Protein AF-A0A938LVN3-F1 (afdb_monomer_lite)

Foldseek 3Di:
DDDDPVVVVVVVVVVVVVVVVVVVVVVVVVVVVVVVVVVCVVVPDDPPPPQPQVNQLCQQPPPDQPLADRHDDPPDPDDDDDDDPVDDDDDDDDDDHHRDVPPD

Radius of gyration: 31.64 Å; chains: 1; bounding box: 70×33×82 Å

Sequence (104 aa):
MMVHPQRHMTLWLLLLCAMVFTGHVEAAWREEIEADWRLQERLRAPVPPRVTPEQDAVGVCDGVKNGQWGFHTAHEERPWWQVDLGTPQELDRLRLYNRTDFAA

pLDDT: mean 82.51, std 12.41, range [43.06, 97.38]

Secondary structure (DSSP, 8-state):
----THHHHHHHHHHHHHHHHHHHHHHHHHHHHHHHHHHHHHHS-S------HHHHHGGGSSS--SSS------S-SS-------SS-------------TT--

Structure (mmCIF, N/CA/C/O backbone):
data_AF-A0A938LVN3-F1
#
_entry.id   AF-A0A938LVN3-F1
#
loop_
_atom_site.group_PDB
_atom_site.id
_atom_site.type_symbol
_atom_site.label_atom_id
_atom_site.label_alt_id
_atom_site.label_comp_id
_atom_site.label_asym_id
_atom_site.label_entity_id
_atom_site.label_seq_id
_atom_site.pdbx_PDB_ins_code
_atom_site.Cartn_x
_atom_site.Cartn_y
_atom_site.Cartn_z
_atom_site.occupancy
_atom_site.B_iso_or_equiv
_atom_site.auth_seq_id
_atom_site.auth_comp_id
_atom_site.auth_asym_id
_atom_site.auth_atom_id
_atom_site.pdbx_PDB_model_num
ATOM 1 N N . MET A 1 1 ? 54.113 -19.721 -63.252 1.00 43.06 1 MET A N 1
ATOM 2 C CA . MET A 1 1 ? 53.643 -19.294 -61.916 1.00 43.06 1 MET A CA 1
ATOM 3 C C . MET A 1 1 ? 53.053 -17.892 -62.067 1.00 43.06 1 MET A C 1
ATOM 5 O O . MET A 1 1 ? 53.794 -16.924 -62.063 1.00 43.06 1 MET A O 1
ATOM 9 N N . MET A 1 2 ? 51.752 -17.777 -62.343 1.00 44.12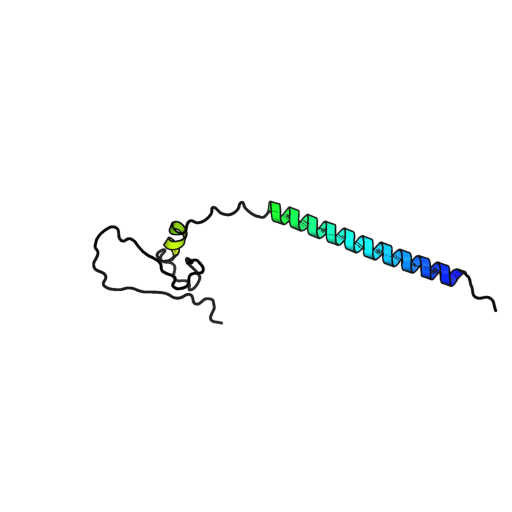 2 MET A N 1
ATOM 10 C CA . MET A 1 2 ? 51.048 -16.489 -62.459 1.00 44.12 2 MET A CA 1
ATOM 11 C C . MET A 1 2 ? 49.876 -16.531 -61.480 1.00 44.12 2 MET A C 1
ATOM 13 O O . MET A 1 2 ? 48.851 -17.152 -61.750 1.00 44.12 2 MET A O 1
ATOM 17 N N . VAL A 1 3 ? 50.067 -15.950 -60.296 1.00 52.72 3 VAL A N 1
ATOM 18 C CA . VAL A 1 3 ? 49.001 -15.791 -59.303 1.00 52.72 3 VAL A CA 1
ATOM 19 C C . VAL A 1 3 ? 48.132 -14.620 -59.765 1.00 52.72 3 VAL A C 1
ATOM 21 O O . VAL A 1 3 ? 48.615 -13.509 -59.959 1.00 52.72 3 VAL A O 1
ATOM 24 N N . HIS A 1 4 ? 46.862 -14.906 -60.040 1.00 49.28 4 HIS A N 1
ATOM 25 C CA . HIS A 1 4 ? 45.928 -14.009 -60.718 1.00 49.28 4 HIS A CA 1
ATOM 26 C C . HIS A 1 4 ? 45.563 -12.800 -59.816 1.00 49.28 4 HIS A C 1
ATOM 28 O O . HIS A 1 4 ? 44.952 -13.013 -58.765 1.00 49.28 4 HIS A O 1
ATOM 34 N N . PRO A 1 5 ? 45.852 -11.537 -60.206 1.00 63.09 5 PRO A N 1
ATOM 35 C CA . PRO A 1 5 ? 45.565 -10.335 -59.396 1.00 63.09 5 PRO A CA 1
ATOM 36 C C . PRO A 1 5 ? 44.066 -10.108 -59.118 1.00 63.09 5 PRO A C 1
ATOM 38 O O . PRO A 1 5 ? 43.695 -9.387 -58.196 1.00 63.09 5 PRO A O 1
ATOM 41 N N . GLN A 1 6 ? 43.198 -10.783 -59.873 1.00 59.66 6 GLN A N 1
ATOM 42 C CA . GLN A 1 6 ? 41.741 -10.726 -59.752 1.00 59.66 6 GLN A CA 1
ATOM 43 C C . GLN A 1 6 ? 41.217 -11.295 -58.420 1.00 59.66 6 GLN A C 1
ATOM 45 O O . GLN A 1 6 ? 40.252 -10.771 -57.877 1.00 59.66 6 GLN A O 1
ATOM 50 N N . ARG A 1 7 ? 41.874 -12.310 -57.832 1.00 59.94 7 ARG A N 1
ATOM 51 C CA . ARG A 1 7 ? 41.385 -12.966 -56.596 1.00 59.94 7 ARG A CA 1
ATOM 52 C C . ARG A 1 7 ? 41.474 -12.059 -55.369 1.00 59.94 7 ARG A C 1
ATOM 54 O O . ARG A 1 7 ? 40.604 -12.117 -54.507 1.00 59.94 7 ARG A O 1
ATOM 61 N N . HIS A 1 8 ? 42.494 -11.204 -55.311 1.00 67.81 8 HIS A N 1
ATOM 62 C CA . HIS A 1 8 ? 42.639 -10.220 -54.240 1.00 67.81 8 HIS A CA 1
ATOM 63 C C . HIS A 1 8 ? 41.591 -9.116 -54.373 1.00 67.81 8 HIS A C 1
ATOM 65 O O . HIS A 1 8 ? 40.947 -8.770 -53.3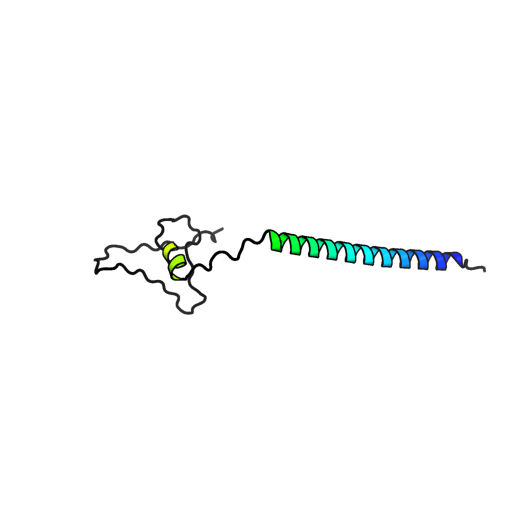90 1.00 67.81 8 HIS A O 1
ATOM 71 N N . MET A 1 9 ? 41.358 -8.623 -55.591 1.00 72.25 9 MET A N 1
ATOM 72 C CA . MET A 1 9 ? 40.357 -7.588 -55.855 1.00 72.25 9 MET A CA 1
ATOM 73 C C . MET A 1 9 ? 38.934 -8.050 -55.507 1.00 72.25 9 MET A C 1
ATOM 75 O O . MET A 1 9 ? 38.195 -7.305 -54.872 1.00 72.25 9 MET A O 1
ATOM 79 N N . THR A 1 10 ? 38.568 -9.297 -55.832 1.00 74.62 10 THR A N 1
ATOM 80 C CA . THR A 1 10 ? 37.273 -9.873 -55.434 1.00 74.62 10 THR A CA 1
ATOM 81 C C . THR A 1 10 ? 37.139 -9.997 -53.915 1.00 74.62 10 THR A C 1
ATOM 83 O O . THR A 1 10 ? 36.084 -9.680 -53.377 1.00 74.62 10 THR A O 1
ATOM 86 N N . LEU A 1 11 ? 38.198 -10.402 -53.202 1.00 73.62 11 LEU A N 1
ATOM 87 C CA . LEU A 1 11 ? 38.169 -10.489 -51.737 1.00 73.62 11 LEU A CA 1
ATOM 88 C C . LEU A 1 11 ? 37.999 -9.111 -51.080 1.00 73.62 11 LEU A C 1
ATOM 90 O O . LEU A 1 11 ? 37.210 -8.973 -50.151 1.00 73.62 11 LEU A O 1
ATOM 94 N N . TRP A 1 12 ? 38.696 -8.087 -51.583 1.00 75.75 12 TRP A N 1
ATOM 95 C CA . TRP A 1 12 ? 38.568 -6.712 -51.091 1.00 75.75 12 TRP A CA 1
ATOM 96 C C . TRP A 1 12 ? 37.176 -6.133 -51.344 1.00 75.75 12 TRP A C 1
ATOM 98 O O . TRP A 1 12 ? 36.607 -5.519 -50.448 1.00 75.75 12 TRP A O 1
ATOM 108 N N . LEU A 1 13 ? 36.598 -6.377 -52.524 1.00 75.19 13 LEU A N 1
ATOM 109 C CA . LEU A 1 13 ? 35.230 -5.964 -52.848 1.00 75.19 13 LEU A CA 1
ATOM 110 C C . LEU A 1 13 ? 34.192 -6.656 -51.955 1.00 75.19 13 LEU A C 1
ATOM 112 O O . LEU A 1 13 ? 33.281 -5.997 -51.465 1.00 75.19 13 LEU A O 1
ATOM 116 N N . LEU A 1 14 ? 34.347 -7.957 -51.689 1.00 78.00 14 LEU A N 1
ATOM 117 C CA . LEU A 1 14 ? 33.446 -8.699 -50.802 1.00 78.00 14 LEU A CA 1
ATOM 118 C C . LEU A 1 14 ? 33.547 -8.229 -49.344 1.00 78.00 14 LEU A C 1
ATOM 120 O O . LEU A 1 14 ? 32.519 -8.071 -48.690 1.00 78.00 14 LEU A O 1
ATOM 124 N N . LEU A 1 15 ? 34.757 -7.954 -48.846 1.00 73.50 15 LEU A N 1
ATOM 125 C CA . LEU A 1 15 ? 34.964 -7.393 -47.506 1.00 73.50 15 LEU A CA 1
ATOM 126 C C . LEU A 1 15 ? 34.367 -5.986 -47.380 1.00 73.50 15 LEU A C 1
ATOM 128 O O . LEU A 1 15 ? 33.733 -5.679 -46.373 1.00 73.50 15 LEU A O 1
ATOM 132 N N . LEU A 1 16 ? 34.520 -5.149 -48.408 1.00 73.25 16 LEU A N 1
ATOM 133 C CA . LEU A 1 16 ? 33.946 -3.805 -48.438 1.00 73.25 16 LEU A CA 1
ATOM 134 C C . LEU A 1 16 ? 32.409 -3.853 -48.489 1.00 73.25 16 LEU A C 1
ATOM 136 O O . LEU A 1 16 ? 31.751 -3.137 -47.740 1.00 73.25 16 LEU A O 1
ATOM 140 N N . CYS A 1 17 ? 31.831 -4.753 -49.293 1.00 68.88 17 CYS A N 1
ATOM 141 C CA . CYS A 1 17 ? 30.388 -5.010 -49.306 1.00 68.88 17 CYS A CA 1
ATOM 142 C C . CYS A 1 17 ? 29.872 -5.501 -47.948 1.00 68.88 17 CYS A C 1
ATOM 144 O O . CYS A 1 17 ? 28.828 -5.033 -47.503 1.00 68.88 17 CYS A O 1
ATOM 146 N N . ALA A 1 18 ? 30.595 -6.402 -47.274 1.00 72.38 18 ALA A N 1
ATOM 147 C CA . ALA A 1 18 ? 30.212 -6.890 -45.952 1.00 72.38 18 ALA A CA 1
ATOM 148 C C . ALA A 1 18 ? 30.220 -5.766 -44.901 1.00 72.38 18 ALA A C 1
ATOM 150 O O . ALA A 1 18 ? 29.260 -5.654 -44.146 1.00 72.38 18 ALA A O 1
ATOM 151 N N . MET A 1 19 ? 31.239 -4.894 -44.901 1.00 67.25 19 MET A N 1
ATOM 152 C CA . MET A 1 19 ? 31.315 -3.738 -43.991 1.00 67.25 19 MET A CA 1
ATOM 153 C C . MET A 1 19 ? 30.201 -2.710 -44.240 1.00 67.25 19 MET A C 1
ATOM 155 O O . MET A 1 19 ? 29.611 -2.190 -43.292 1.00 67.25 19 MET A O 1
ATOM 159 N N . VAL A 1 20 ? 29.889 -2.425 -45.510 1.00 72.00 20 VAL A N 1
ATOM 160 C CA . VAL A 1 20 ? 28.784 -1.527 -45.886 1.00 72.00 20 VAL A CA 1
ATOM 161 C C . VAL A 1 20 ? 27.436 -2.123 -45.471 1.00 72.00 20 VAL A C 1
ATOM 163 O O . VAL A 1 20 ? 26.593 -1.407 -44.937 1.00 72.00 20 VAL A O 1
ATOM 166 N N . PHE A 1 21 ? 27.245 -3.432 -45.654 1.00 69.31 21 PHE A N 1
ATOM 167 C CA . PHE A 1 21 ? 26.027 -4.133 -45.251 1.00 69.31 21 PHE A CA 1
ATOM 168 C C . PHE A 1 21 ? 25.834 -4.119 -43.728 1.00 69.31 21 PHE A C 1
ATOM 170 O O . PHE A 1 21 ? 24.752 -3.774 -43.262 1.00 69.31 21 PHE A O 1
ATOM 177 N N . THR A 1 22 ? 26.880 -4.395 -42.939 1.00 69.38 22 THR A N 1
ATOM 178 C CA . THR A 1 22 ? 26.806 -4.298 -41.470 1.00 69.38 22 THR A CA 1
ATOM 179 C C . THR A 1 22 ? 26.530 -2.872 -40.996 1.00 69.38 22 THR A C 1
ATOM 181 O O . THR A 1 22 ? 25.695 -2.682 -40.117 1.00 69.38 22 THR A O 1
ATOM 184 N N . GLY A 1 23 ? 27.149 -1.860 -41.616 1.00 69.75 23 GLY A N 1
ATOM 185 C CA . GLY A 1 23 ? 26.877 -0.456 -41.290 1.00 69.75 23 GLY A CA 1
ATOM 186 C C . GLY A 1 23 ? 25.443 -0.025 -41.624 1.00 69.75 23 GLY A C 1
ATOM 187 O O . GLY A 1 23 ? 24.847 0.757 -40.888 1.00 69.75 23 GLY A O 1
ATOM 188 N N . HIS A 1 24 ? 24.861 -0.568 -42.698 1.00 70.81 24 HIS A N 1
ATOM 189 C CA . HIS A 1 24 ? 23.468 -0.312 -43.071 1.00 70.81 24 HIS A CA 1
ATOM 190 C C . HIS A 1 24 ? 22.478 -0.976 -42.104 1.00 70.81 24 HIS A C 1
ATOM 192 O O . HIS A 1 24 ? 21.490 -0.355 -41.724 1.00 70.81 24 HIS A O 1
ATOM 198 N N . VAL A 1 25 ? 22.773 -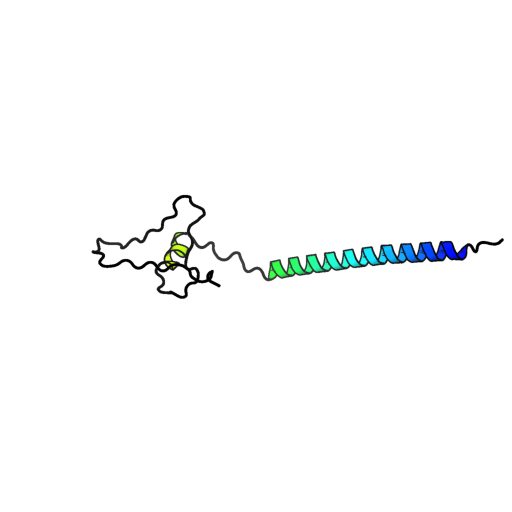2.202 -41.651 1.00 78.69 25 VAL A N 1
ATOM 199 C CA . VAL A 1 25 ? 21.977 -2.899 -40.626 1.00 78.69 25 VAL A CA 1
ATOM 200 C C . VAL A 1 25 ? 22.018 -2.147 -39.293 1.00 78.69 25 VAL A C 1
ATOM 202 O O . VAL A 1 25 ? 20.977 -1.967 -38.669 1.00 78.69 25 VAL A O 1
ATOM 205 N N . GLU A 1 26 ? 23.182 -1.648 -38.868 1.00 77.38 26 GLU A N 1
ATOM 206 C CA . GLU A 1 26 ? 23.285 -0.832 -37.651 1.00 77.38 26 GLU A CA 1
ATOM 207 C C . GLU A 1 26 ? 22.524 0.494 -37.757 1.00 77.38 26 GLU A C 1
ATOM 209 O O . GLU A 1 26 ? 21.894 0.912 -36.786 1.00 77.38 26 GLU A O 1
ATOM 214 N N . ALA A 1 27 ? 22.573 1.162 -38.912 1.00 77.56 27 ALA A N 1
ATOM 215 C CA . ALA A 1 27 ? 21.831 2.398 -39.141 1.00 77.56 27 ALA A CA 1
ATOM 216 C C . ALA A 1 27 ? 20.314 2.155 -39.106 1.00 77.56 27 ALA A C 1
ATOM 218 O O . ALA A 1 27 ? 19.610 2.843 -38.372 1.00 77.56 27 ALA A O 1
ATOM 219 N N . ALA A 1 28 ? 19.831 1.124 -39.806 1.00 83.44 28 ALA A N 1
ATOM 220 C CA . ALA A 1 28 ? 18.419 0.745 -39.806 1.00 83.44 28 ALA A CA 1
ATOM 221 C C . ALA A 1 28 ? 17.921 0.355 -38.402 1.00 83.44 28 ALA A C 1
ATOM 223 O O . ALA A 1 28 ? 16.847 0.777 -37.984 1.00 83.44 28 ALA A O 1
ATOM 224 N N . TRP A 1 29 ? 18.729 -0.385 -37.635 1.00 81.44 29 TRP A N 1
ATOM 225 C CA . TRP A 1 29 ? 18.420 -0.742 -36.246 1.00 81.44 29 TRP A CA 1
ATOM 226 C C . TRP A 1 29 ? 18.331 0.485 -35.327 1.00 81.44 29 TRP A C 1
ATOM 228 O O . TRP A 1 29 ? 17.441 0.574 -34.483 1.00 81.44 29 TRP A O 1
ATOM 238 N N . ARG A 1 30 ? 19.233 1.464 -35.490 1.00 87.00 30 ARG A N 1
ATOM 239 C CA . ARG A 1 30 ? 19.166 2.732 -34.743 1.00 87.00 30 ARG A CA 1
ATOM 240 C C . ARG A 1 30 ? 17.910 3.522 -35.092 1.00 87.00 30 ARG A C 1
ATOM 242 O O . ARG A 1 30 ? 17.259 4.029 -34.186 1.00 87.00 30 ARG A O 1
ATOM 249 N N . GLU A 1 31 ? 17.563 3.600 -36.373 1.00 92.88 31 GLU A N 1
ATOM 250 C CA . GLU A 1 31 ? 16.349 4.280 -36.831 1.00 92.88 31 GLU A CA 1
ATOM 251 C C . GLU A 1 31 ? 15.084 3.633 -36.255 1.00 92.88 31 GLU A C 1
ATOM 253 O O . GLU A 1 31 ? 14.190 4.346 -35.799 1.00 92.88 31 GLU A O 1
ATOM 258 N N . GLU A 1 32 ? 15.026 2.300 -36.213 1.00 91.88 32 GLU A N 1
ATOM 259 C CA . GLU A 1 32 ? 13.915 1.557 -35.615 1.00 91.88 32 GLU A CA 1
ATOM 260 C C . GLU A 1 32 ? 13.809 1.809 -34.107 1.00 91.88 32 GLU A C 1
ATOM 262 O O . GLU A 1 32 ? 12.726 2.128 -33.613 1.00 91.88 32 GLU A O 1
ATOM 267 N N . ILE A 1 33 ? 14.935 1.765 -33.386 1.00 92.31 33 ILE A N 1
ATOM 268 C CA . ILE A 1 33 ? 14.990 2.133 -31.967 1.00 92.31 33 ILE A CA 1
ATOM 269 C C . ILE A 1 33 ? 14.455 3.553 -31.779 1.00 92.31 33 ILE A C 1
ATOM 271 O O . ILE A 1 33 ? 13.550 3.767 -30.978 1.00 92.31 33 ILE A O 1
ATOM 275 N N . GLU A 1 34 ? 14.968 4.536 -32.518 1.00 95.31 34 GLU A N 1
ATOM 276 C CA . GLU A 1 34 ? 14.511 5.922 -32.400 1.00 95.31 34 GLU A CA 1
ATOM 277 C C . GLU A 1 34 ? 13.022 6.089 -32.734 1.00 95.31 34 GLU A C 1
ATOM 279 O O . GLU A 1 34 ? 12.330 6.899 -32.110 1.00 95.31 34 GLU A O 1
ATOM 284 N N . ALA A 1 35 ? 12.517 5.349 -33.722 1.00 94.50 35 ALA A N 1
ATOM 285 C CA . ALA A 1 35 ? 11.105 5.346 -34.077 1.00 94.50 35 ALA A CA 1
ATOM 286 C C . ALA A 1 35 ? 10.240 4.778 -32.941 1.00 94.50 35 ALA A C 1
ATOM 288 O O . ALA A 1 35 ? 9.208 5.380 -32.623 1.00 94.50 35 ALA A O 1
ATOM 289 N N . ASP A 1 36 ? 10.681 3.695 -32.292 1.00 94.19 36 ASP A N 1
ATOM 290 C CA . ASP A 1 36 ? 10.030 3.133 -31.106 1.00 94.19 36 ASP A CA 1
ATOM 291 C C . ASP A 1 36 ? 10.071 4.110 -29.926 1.00 94.19 36 ASP A C 1
ATOM 293 O O . ASP A 1 36 ? 9.033 4.379 -29.331 1.00 94.19 36 ASP A O 1
ATOM 297 N N . TRP A 1 37 ? 11.210 4.757 -29.646 1.00 90.12 37 TRP A N 1
ATOM 298 C CA . TRP A 1 37 ? 11.306 5.784 -28.597 1.00 90.12 37 TRP A CA 1
ATOM 299 C C . TRP A 1 37 ? 10.299 6.920 -28.809 1.00 90.12 37 TRP A C 1
ATOM 301 O O . TRP A 1 37 ? 9.584 7.293 -27.878 1.00 90.12 37 TRP A O 1
ATOM 311 N N . ARG A 1 38 ? 10.183 7.438 -30.041 1.00 92.38 38 ARG A N 1
ATOM 312 C CA . ARG A 1 38 ? 9.202 8.485 -30.393 1.00 92.38 38 ARG A CA 1
ATOM 313 C C . ARG A 1 38 ? 7.763 7.980 -30.322 1.00 92.38 38 ARG A C 1
ATOM 315 O O . ARG A 1 38 ? 6.838 8.759 -30.090 1.00 92.38 38 ARG A O 1
ATOM 322 N N . LEU A 1 39 ? 7.523 6.701 -30.607 1.00 91.19 39 LEU A N 1
ATOM 323 C CA . LEU A 1 39 ? 6.207 6.086 -30.450 1.00 91.19 39 LEU A CA 1
ATOM 324 C C . LEU A 1 39 ? 5.859 5.937 -28.965 1.00 91.19 39 LEU A C 1
ATOM 326 O O . LEU A 1 39 ? 4.789 6.378 -28.561 1.00 91.19 39 LEU A O 1
ATOM 330 N N . GLN A 1 40 ? 6.770 5.413 -28.145 1.00 86.88 40 GLN A N 1
ATOM 331 C CA . GLN A 1 40 ? 6.600 5.313 -26.700 1.00 86.88 40 GLN A CA 1
ATOM 332 C C . GLN A 1 40 ? 6.387 6.679 -26.055 1.00 86.88 40 GLN A C 1
ATOM 334 O O . GLN A 1 40 ? 5.539 6.791 -25.185 1.00 86.88 40 GLN A O 1
ATOM 339 N N . GLU A 1 41 ? 7.099 7.723 -26.474 1.00 84.69 41 GLU A N 1
ATOM 340 C CA . GLU A 1 41 ? 6.881 9.081 -25.962 1.00 84.69 41 GLU A CA 1
ATOM 341 C C . GLU A 1 41 ? 5.463 9.591 -26.262 1.00 84.69 41 GLU A C 1
ATOM 343 O O . GLU A 1 41 ? 4.829 10.177 -25.390 1.00 84.69 41 GLU A O 1
ATOM 348 N N . ARG A 1 42 ? 4.927 9.299 -27.456 1.00 85.06 42 ARG A N 1
ATOM 349 C CA . ARG A 1 42 ? 3.540 9.629 -27.830 1.00 85.06 42 ARG A CA 1
ATOM 350 C C . ARG A 1 42 ? 2.498 8.778 -27.101 1.00 85.06 42 ARG A C 1
ATOM 352 O O . ARG A 1 42 ? 1.406 9.266 -26.826 1.00 85.06 42 ARG A O 1
ATOM 359 N N . LEU A 1 43 ? 2.804 7.504 -26.854 1.00 84.12 43 LEU A N 1
ATOM 360 C CA . LEU A 1 43 ? 1.898 6.542 -26.217 1.00 84.12 43 LEU A CA 1
ATOM 361 C C . LEU A 1 43 ? 1.919 6.618 -24.693 1.00 84.12 43 LEU A C 1
ATOM 363 O O . LEU A 1 43 ? 0.931 6.255 -24.054 1.00 84.12 43 LEU A O 1
ATOM 367 N N . ARG A 1 44 ? 3.030 7.064 -24.101 1.00 83.50 44 ARG A N 1
ATOM 368 C CA . ARG A 1 44 ? 3.113 7.358 -22.675 1.00 83.50 44 ARG A CA 1
ATOM 369 C C . ARG A 1 44 ? 2.082 8.439 -22.401 1.00 83.50 44 ARG A C 1
ATOM 371 O O . ARG A 1 44 ? 2.249 9.597 -22.774 1.00 83.50 44 ARG A O 1
ATOM 378 N N . ALA A 1 45 ? 0.997 8.026 -21.754 1.00 70.94 45 ALA A N 1
ATOM 379 C CA . ALA A 1 45 ? 0.057 8.949 -21.158 1.00 70.94 45 ALA A CA 1
ATOM 380 C C . ALA A 1 45 ? 0.840 9.971 -20.309 1.00 70.94 45 ALA A C 1
ATOM 382 O O . ALA A 1 45 ? 1.920 9.634 -19.799 1.00 70.94 45 ALA A O 1
ATOM 383 N N . PRO A 1 46 ? 0.314 11.199 -20.128 1.00 73.38 46 PRO A N 1
ATOM 384 C CA . PRO A 1 46 ? 0.837 12.099 -19.112 1.00 73.38 46 PRO A CA 1
ATOM 385 C C . PRO A 1 46 ? 1.051 11.297 -17.835 1.00 73.38 46 PRO A C 1
ATOM 387 O O . PRO A 1 46 ? 0.211 10.443 -17.530 1.00 73.38 46 PRO A O 1
ATOM 390 N N . VAL A 1 47 ? 2.166 11.544 -17.134 1.00 68.00 47 VAL A N 1
ATOM 391 C CA . VAL A 1 47 ? 2.429 10.923 -15.829 1.00 68.00 47 VAL A CA 1
ATOM 392 C C . VAL A 1 47 ? 1.103 10.948 -15.076 1.00 68.00 47 VAL A C 1
ATOM 394 O O . VAL A 1 47 ? 0.566 12.052 -14.902 1.00 68.00 47 VAL A O 1
ATOM 397 N N . PRO A 1 48 ? 0.513 9.776 -14.750 1.00 64.12 48 PRO A N 1
ATOM 398 C CA . PRO A 1 48 ? -0.769 9.757 -14.071 1.00 64.12 48 PRO A CA 1
ATOM 399 C C . PRO A 1 48 ? -0.636 10.682 -12.865 1.00 64.12 48 PRO A C 1
ATOM 401 O O . PRO A 1 48 ? 0.463 10.749 -12.293 1.00 64.12 48 PRO A O 1
ATOM 404 N N . PRO A 1 49 ? -1.682 11.461 -12.535 1.00 71.62 49 PRO A N 1
ATOM 405 C CA . PRO A 1 49 ? -1.597 12.409 -11.435 1.00 71.62 49 PRO A CA 1
ATOM 406 C C . PRO A 1 49 ? -0.956 11.692 -10.256 1.00 71.62 49 PRO A C 1
ATOM 408 O O . PRO A 1 49 ? -1.343 10.564 -9.947 1.00 71.62 49 PRO A O 1
ATOM 411 N N . ARG A 1 50 ? 0.098 12.297 -9.691 1.00 76.00 50 ARG A N 1
ATOM 412 C CA . ARG A 1 50 ? 0.803 11.714 -8.550 1.00 76.00 50 ARG A CA 1
ATOM 413 C C . ARG A 1 50 ? -0.259 11.401 -7.504 1.00 76.00 50 ARG A C 1
ATOM 415 O O . ARG A 1 50 ? -0.843 12.331 -6.953 1.00 76.00 50 ARG A O 1
ATOM 422 N N . VAL A 1 51 ? -0.529 10.116 -7.295 1.00 83.56 51 VAL A N 1
ATOM 423 C CA . VAL A 1 51 ? -1.439 9.668 -6.248 1.00 83.56 51 VAL A CA 1
ATOM 424 C C . VAL A 1 51 ? -0.786 10.095 -4.943 1.00 83.56 51 VAL A C 1
ATOM 426 O O . VAL A 1 51 ? 0.382 9.774 -4.700 1.00 83.56 51 VAL A O 1
ATOM 429 N N . THR A 1 52 ? -1.478 10.915 -4.159 1.00 88.12 52 THR A N 1
ATOM 430 C CA . THR A 1 52 ? -0.953 11.301 -2.848 1.00 88.12 52 THR A CA 1
ATOM 431 C C . THR A 1 52 ? -1.022 10.095 -1.907 1.00 88.12 52 THR A C 1
ATOM 433 O O . THR A 1 52 ? -1.855 9.210 -2.122 1.00 88.12 52 THR A O 1
ATOM 436 N N . PRO A 1 53 ? -0.190 10.030 -0.855 1.00 86.06 53 PRO A N 1
ATOM 437 C CA . PRO A 1 53 ? -0.273 8.947 0.125 1.00 86.06 53 PRO A CA 1
ATOM 438 C C . PRO A 1 53 ? -1.690 8.751 0.682 1.00 86.06 53 PRO A C 1
ATOM 440 O O . PRO A 1 53 ? -2.136 7.625 0.862 1.00 86.06 53 PRO A O 1
ATOM 443 N N . GLU A 1 54 ? -2.433 9.841 0.882 1.00 87.50 54 GLU A N 1
ATOM 444 C CA . GLU A 1 54 ? -3.810 9.808 1.378 1.00 87.50 54 GLU A CA 1
ATOM 445 C C . GLU A 1 54 ? -4.775 9.192 0.361 1.00 87.50 54 GLU A C 1
ATOM 447 O O . GLU A 1 54 ? -5.694 8.475 0.747 1.00 87.50 54 GLU A O 1
ATOM 452 N N . GLN A 1 55 ? -4.573 9.456 -0.935 1.00 89.06 55 GLN A N 1
ATOM 453 C CA . GLN A 1 55 ? -5.386 8.873 -2.004 1.00 89.06 55 GLN A CA 1
ATOM 454 C C . GLN A 1 55 ? -5.111 7.376 -2.176 1.00 89.06 55 GLN A C 1
ATOM 456 O O . GLN A 1 55 ? -6.049 6.616 -2.398 1.00 89.06 55 GLN A O 1
ATOM 461 N N . ASP A 1 56 ? -3.851 6.954 -2.053 1.00 90.25 56 ASP A N 1
ATOM 462 C CA . ASP A 1 56 ? -3.464 5.542 -2.140 1.00 90.25 56 ASP A CA 1
ATOM 463 C C . ASP A 1 56 ? -3.963 4.745 -0.926 1.00 90.25 56 ASP A C 1
ATOM 465 O O . ASP A 1 56 ? -4.521 3.659 -1.077 1.00 90.25 56 ASP A O 1
ATOM 469 N N . ALA A 1 57 ? -3.869 5.329 0.276 1.00 90.69 57 ALA A N 1
ATOM 470 C CA . ALA A 1 57 ? -4.292 4.701 1.525 1.00 90.69 57 ALA A CA 1
ATOM 471 C C . ALA A 1 57 ? -5.765 4.257 1.521 1.00 90.69 57 ALA A C 1
ATOM 473 O O . ALA A 1 57 ? -6.106 3.291 2.202 1.00 90.69 57 ALA A O 1
ATOM 474 N N . VAL A 1 58 ? -6.640 4.897 0.731 1.00 90.44 58 VAL A N 1
ATOM 475 C CA . VAL A 1 58 ? -8.058 4.503 0.600 1.00 90.44 58 VAL A CA 1
ATOM 476 C C . VAL A 1 58 ? -8.212 3.062 0.100 1.00 90.44 58 VAL A C 1
ATOM 478 O O . VAL A 1 58 ? -9.173 2.388 0.481 1.00 90.44 58 VAL A O 1
ATOM 481 N N . GLY A 1 59 ? -7.250 2.550 -0.673 1.00 91.81 59 GLY A N 1
ATOM 482 C CA . GLY A 1 59 ? -7.256 1.177 -1.178 1.00 91.81 59 GLY A CA 1
ATOM 483 C C . GLY A 1 59 ? -7.257 0.095 -0.090 1.00 91.81 59 GLY A C 1
ATOM 484 O O . GLY A 1 59 ? -7.594 -1.051 -0.369 1.00 91.81 59 GLY A O 1
ATOM 485 N N . VAL A 1 60 ? -6.948 0.426 1.172 1.00 90.50 60 VAL A N 1
ATOM 486 C CA . VAL A 1 60 ? -7.083 -0.514 2.304 1.00 90.50 60 VAL A CA 1
ATOM 487 C C . VAL A 1 60 ? -8.545 -0.746 2.726 1.00 90.50 60 VAL A C 1
ATOM 489 O O . VAL A 1 60 ? -8.868 -1.782 3.313 1.00 90.50 60 VAL A O 1
ATOM 492 N N . CYS A 1 61 ? -9.445 0.201 2.427 1.00 91.12 61 CYS A N 1
ATOM 493 C CA . CYS A 1 61 ? -10.842 0.220 2.882 1.00 91.12 61 CYS A CA 1
ATOM 494 C C . CYS A 1 61 ? -11.874 0.335 1.740 1.00 91.12 61 CYS A C 1
ATOM 496 O O . CYS A 1 61 ? -13.044 0.609 2.006 1.00 91.12 61 CYS A O 1
ATOM 498 N N . ASP A 1 62 ? -11.488 0.084 0.488 1.00 91.50 62 ASP A N 1
ATOM 499 C CA . ASP A 1 62 ? -12.356 0.208 -0.698 1.00 91.50 62 ASP A CA 1
ATOM 500 C C . ASP A 1 62 ? -13.397 -0.928 -0.858 1.00 91.50 62 ASP A C 1
ATOM 502 O O . ASP A 1 62 ? -14.329 -0.841 -1.658 1.00 91.50 62 ASP A O 1
ATOM 506 N N . GLY A 1 63 ? -13.254 -2.004 -0.077 1.00 92.69 63 GLY A N 1
ATOM 507 C CA . GLY A 1 63 ? -14.129 -3.173 -0.094 1.00 92.69 63 GLY A CA 1
ATOM 508 C C . GLY A 1 63 ? -13.678 -4.311 -1.017 1.00 92.69 63 GLY A C 1
ATOM 509 O O . GLY A 1 63 ? -14.195 -5.425 -0.861 1.00 92.69 63 GLY A O 1
ATOM 510 N N . VAL A 1 64 ? -12.690 -4.096 -1.886 1.00 92.81 64 VAL A N 1
ATOM 511 C CA . VAL A 1 64 ? -12.171 -5.075 -2.850 1.00 92.81 64 VAL A CA 1
ATOM 512 C C . VAL A 1 64 ? -11.256 -6.087 -2.147 1.00 92.81 64 VAL A C 1
ATOM 514 O O . VAL A 1 64 ? -10.335 -5.737 -1.421 1.00 92.81 64 VAL A O 1
ATOM 517 N N . LYS A 1 65 ? -11.534 -7.388 -2.318 1.00 92.06 65 LYS A N 1
ATOM 518 C CA . LYS A 1 65 ? -10.817 -8.501 -1.650 1.00 92.06 65 LYS A CA 1
ATOM 519 C C . LYS A 1 65 ? -10.449 -9.594 -2.651 1.00 92.06 65 LYS A C 1
ATOM 521 O O . LYS A 1 65 ? -10.779 -10.761 -2.468 1.00 92.06 65 LYS A O 1
ATOM 526 N N . ASN A 1 66 ? -9.830 -9.196 -3.756 1.00 92.31 66 ASN A N 1
ATOM 527 C CA . ASN A 1 66 ? -9.479 -10.080 -4.874 1.00 92.31 66 ASN A CA 1
ATOM 528 C C . ASN A 1 66 ? -8.088 -10.735 -4.731 1.00 92.31 66 ASN A C 1
ATOM 530 O O . ASN A 1 66 ? -7.651 -11.431 -5.644 1.00 92.31 66 ASN A O 1
ATOM 534 N N . GLY A 1 67 ? -7.388 -10.497 -3.617 1.00 90.12 67 GLY A N 1
ATOM 535 C CA . GLY A 1 67 ? -6.044 -11.025 -3.374 1.00 90.12 67 GLY A CA 1
ATOM 536 C C . GLY A 1 67 ? -4.927 -10.304 -4.136 1.00 90.12 67 GLY A C 1
ATOM 537 O O . GLY A 1 67 ? -3.783 -10.736 -4.035 1.00 90.12 67 GLY A O 1
ATOM 538 N N . GLN A 1 68 ? -5.236 -9.229 -4.868 1.00 90.38 68 GLN A N 1
ATOM 539 C CA . GLN A 1 68 ? -4.269 -8.336 -5.516 1.00 90.38 68 GLN A CA 1
ATOM 540 C C . GLN A 1 68 ? -3.873 -7.190 -4.567 1.00 90.38 68 GLN A C 1
ATOM 542 O O . GLN A 1 68 ? -4.365 -7.099 -3.440 1.00 90.38 68 GLN A O 1
ATOM 547 N N . TRP A 1 69 ? -2.962 -6.316 -5.000 1.00 86.62 69 TRP A N 1
ATOM 548 C CA . TRP A 1 69 ? -2.618 -5.100 -4.256 1.00 86.62 69 TRP A CA 1
ATOM 549 C C . TRP A 1 69 ? -3.774 -4.084 -4.268 1.00 86.62 69 TRP A C 1
ATOM 551 O O . TRP A 1 69 ? -4.482 -3.960 -5.265 1.00 86.62 69 TRP A O 1
ATOM 561 N N . GLY A 1 70 ? -3.934 -3.348 -3.165 1.00 87.44 70 GLY A N 1
ATOM 562 C CA . GLY A 1 70 ? -4.908 -2.250 -3.043 1.00 87.44 70 GLY A CA 1
ATOM 563 C C . GLY A 1 70 ? -4.265 -0.895 -2.737 1.00 87.44 70 GLY A C 1
ATOM 564 O O . GLY A 1 70 ? -4.717 0.121 -3.242 1.00 87.44 70 GLY A O 1
ATOM 565 N N . PHE A 1 71 ? -3.182 -0.890 -1.958 1.00 90.44 71 PHE A N 1
ATOM 566 C CA . PHE A 1 71 ? -2.408 0.291 -1.566 1.00 90.44 71 PHE A CA 1
ATOM 567 C C . PHE A 1 71 ? -0.951 -0.126 -1.299 1.00 90.44 71 PHE A C 1
ATOM 569 O O . PHE A 1 71 ? -0.643 -1.326 -1.258 1.00 90.44 71 PHE A O 1
ATOM 576 N N . HIS A 1 72 ? -0.059 0.837 -1.090 1.00 87.50 72 HIS A N 1
ATOM 577 C CA . HIS A 1 72 ? 1.329 0.611 -0.709 1.00 87.50 72 HIS A CA 1
ATOM 578 C C . HIS A 1 72 ? 1.777 1.568 0.398 1.00 87.50 72 HIS A C 1
ATOM 580 O O . HIS A 1 72 ? 1.386 2.727 0.468 1.00 87.50 72 HIS A O 1
ATOM 586 N N . THR A 1 73 ? 2.662 1.079 1.259 1.00 85.06 73 THR A N 1
ATOM 587 C CA . THR A 1 73 ? 3.53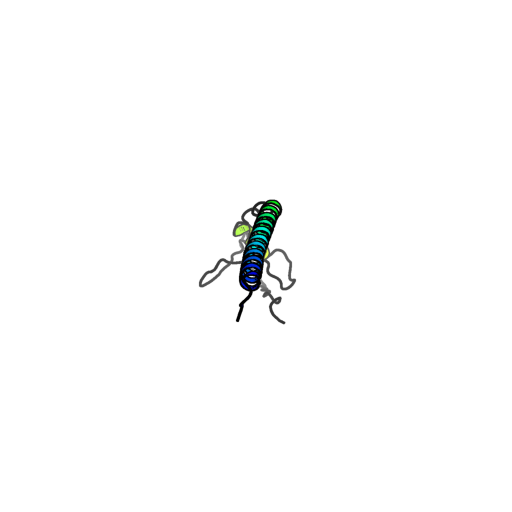4 1.945 2.055 1.00 85.06 73 THR A CA 1
ATOM 588 C C . THR A 1 73 ? 4.833 2.158 1.281 1.00 85.06 73 THR A C 1
ATOM 590 O O . THR A 1 73 ? 5.199 1.336 0.434 1.00 85.06 73 THR A O 1
ATOM 593 N N . ALA A 1 74 ? 5.568 3.232 1.567 1.00 83.50 74 ALA A N 1
ATOM 594 C CA . ALA A 1 74 ? 6.914 3.379 1.025 1.00 83.50 74 ALA A CA 1
ATOM 595 C C . ALA A 1 74 ? 7.861 2.299 1.599 1.00 83.50 74 ALA A C 1
ATOM 597 O O . ALA A 1 74 ? 7.478 1.444 2.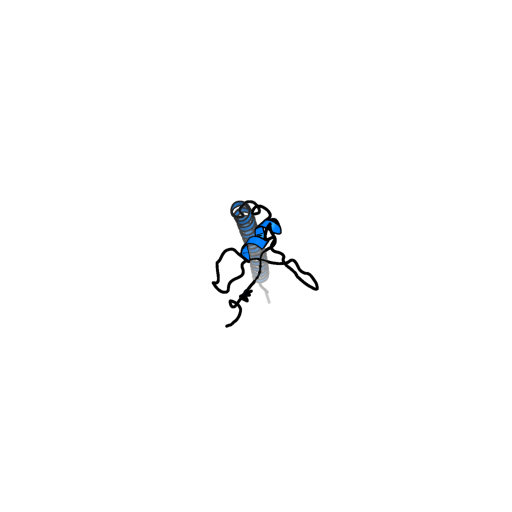404 1.00 83.50 74 ALA A O 1
ATOM 598 N N . HIS A 1 75 ? 9.124 2.320 1.170 1.00 87.25 75 HIS A N 1
ATOM 599 C CA . HIS A 1 75 ? 10.157 1.449 1.730 1.00 87.25 75 HIS A CA 1
ATOM 600 C C . HIS A 1 75 ? 10.583 1.974 3.106 1.00 87.25 75 HIS A C 1
ATOM 602 O O . HIS A 1 75 ? 11.438 2.853 3.210 1.00 87.25 75 HIS A O 1
ATOM 608 N N . GLU A 1 76 ? 9.973 1.429 4.153 1.00 88.56 76 GLU A N 1
ATOM 609 C CA . GLU A 1 76 ? 10.149 1.857 5.541 1.00 88.56 76 GLU A CA 1
ATOM 610 C C . GLU A 1 76 ? 10.492 0.658 6.436 1.00 88.56 76 GLU A C 1
ATOM 612 O O . GLU A 1 76 ? 10.053 -0.461 6.181 1.00 88.56 76 GLU A O 1
ATOM 617 N N . GLU A 1 77 ? 11.269 0.877 7.503 1.00 93.50 77 GLU A N 1
ATOM 618 C CA . GLU A 1 77 ? 11.701 -0.199 8.415 1.00 93.50 77 GLU A CA 1
ATOM 619 C C . GLU A 1 77 ? 10.521 -0.840 9.168 1.00 93.50 77 GLU A C 1
ATOM 621 O O . GLU A 1 77 ? 10.521 -2.036 9.456 1.00 93.50 77 GLU A O 1
ATOM 626 N N . ARG A 1 78 ? 9.502 -0.039 9.499 1.00 93.06 78 ARG A N 1
ATOM 627 C CA . ARG A 1 78 ? 8.318 -0.455 10.266 1.00 93.06 78 ARG A CA 1
ATOM 628 C C . ARG A 1 78 ? 7.076 0.200 9.656 1.00 93.06 78 ARG A C 1
ATOM 630 O O . ARG A 1 78 ? 6.575 1.170 10.226 1.00 93.06 78 ARG A O 1
ATOM 637 N N . PRO A 1 79 ? 6.619 -0.280 8.488 1.00 90.56 79 PRO A N 1
ATOM 638 C CA . PRO A 1 79 ? 5.539 0.365 7.760 1.00 90.56 79 PRO A CA 1
ATOM 639 C C . PRO A 1 79 ? 4.250 0.331 8.581 1.00 90.56 79 PRO A C 1
ATOM 641 O O . PRO A 1 79 ? 3.920 -0.673 9.219 1.00 90.56 79 PRO A O 1
ATOM 644 N N . TRP A 1 80 ? 3.517 1.436 8.554 1.00 89.81 80 TRP A N 1
ATOM 645 C CA . TRP A 1 80 ? 2.236 1.588 9.231 1.00 89.81 80 TRP A CA 1
ATOM 646 C C . TRP A 1 80 ? 1.249 2.310 8.317 1.00 89.81 80 TRP A C 1
ATOM 648 O O . TRP A 1 80 ? 1.627 2.983 7.361 1.00 89.81 80 TRP A O 1
ATOM 658 N N . TRP A 1 81 ? -0.032 2.150 8.620 1.00 89.12 81 TRP A N 1
ATOM 659 C CA . TRP A 1 81 ? -1.120 2.898 8.005 1.00 89.12 81 TRP A CA 1
ATOM 660 C C . TRP A 1 81 ? -2.102 3.299 9.104 1.00 89.12 81 TRP A C 1
ATOM 662 O O . TRP A 1 81 ? -2.136 2.684 10.174 1.00 89.12 81 TRP A O 1
ATOM 672 N N . GLN A 1 82 ? -2.892 4.336 8.851 1.00 90.62 82 GLN A N 1
ATOM 673 C CA . GLN A 1 82 ? -3.872 4.843 9.801 1.00 90.62 82 GLN A CA 1
ATOM 674 C C . GLN A 1 82 ? -5.201 5.092 9.100 1.00 90.62 82 GLN A C 1
ATOM 676 O O . GLN A 1 82 ? -5.242 5.560 7.966 1.00 90.62 82 GLN A O 1
ATOM 681 N N . VAL A 1 83 ? -6.286 4.821 9.820 1.00 89.75 83 VAL A N 1
ATOM 682 C CA . VAL A 1 83 ? -7.622 5.307 9.487 1.00 89.75 83 VAL A CA 1
ATOM 683 C C . VAL A 1 83 ? -8.081 6.255 10.583 1.00 89.75 83 VAL A C 1
ATOM 685 O O . VAL A 1 83 ? -7.975 5.949 11.771 1.00 89.75 83 VAL A O 1
ATOM 688 N N . ASP A 1 84 ? -8.581 7.411 10.161 1.00 91.56 84 ASP A N 1
ATOM 689 C CA . ASP A 1 84 ? -9.311 8.337 11.014 1.00 91.56 84 ASP A CA 1
ATOM 690 C C . ASP A 1 84 ? -10.809 8.005 10.948 1.00 91.56 84 ASP A C 1
ATOM 692 O O . ASP A 1 84 ? -11.417 8.027 9.878 1.00 91.56 84 ASP A O 1
ATOM 696 N N . LEU A 1 85 ? -11.400 7.668 12.097 1.00 93.00 85 LEU A N 1
ATOM 697 C CA . LEU A 1 85 ? -12.828 7.359 12.229 1.00 93.00 85 LEU A CA 1
ATOM 698 C C . LEU A 1 85 ? -13.687 8.622 12.431 1.00 93.00 85 LEU A C 1
ATOM 700 O O . LEU A 1 85 ? -14.913 8.531 12.509 1.00 93.00 85 LEU A O 1
ATOM 704 N N . GLY A 1 86 ? -13.063 9.795 12.574 1.00 95.50 86 GLY A N 1
ATOM 705 C CA . GLY A 1 86 ? -13.690 11.101 12.785 1.00 95.50 86 GLY A CA 1
ATOM 706 C C . GLY A 1 86 ? -14.267 11.323 14.188 1.00 95.50 86 GLY A C 1
ATOM 707 O O . GLY A 1 86 ? -14.278 12.447 14.684 1.00 95.50 86 GLY A O 1
ATOM 708 N N . THR A 1 87 ? -14.735 10.267 14.858 1.00 97.38 87 THR A N 1
ATOM 709 C CA . THR A 1 87 ? -15.267 10.301 16.231 1.00 97.38 87 THR A CA 1
ATOM 710 C C . THR A 1 87 ? -14.845 9.050 17.007 1.00 97.38 87 THR A C 1
ATOM 712 O O . THR A 1 87 ? -14.498 8.044 16.385 1.00 97.38 87 THR A O 1
ATOM 715 N N . PRO A 1 88 ? -14.872 9.065 18.353 1.00 97.25 88 PRO A N 1
ATOM 716 C CA . PRO A 1 88 ? -14.665 7.855 19.141 1.00 97.25 88 PRO A CA 1
ATOM 717 C C . PRO A 1 88 ? -15.711 6.788 18.795 1.00 97.25 88 PRO A C 1
ATOM 719 O O . PRO A 1 88 ? -16.911 7.046 18.866 1.00 97.25 88 PRO A O 1
ATOM 722 N N . GLN A 1 89 ? -15.244 5.598 18.427 1.00 96.88 89 GLN A N 1
ATOM 723 C CA . GLN A 1 89 ? -16.073 4.445 18.080 1.00 96.88 89 GLN A CA 1
ATOM 724 C C . GLN A 1 89 ? -15.575 3.219 18.847 1.00 96.88 89 GLN A C 1
ATOM 726 O O . GLN A 1 89 ? -14.366 3.025 18.992 1.00 96.88 89 GLN A O 1
ATOM 731 N N . GLU A 1 90 ? -16.495 2.379 19.318 1.00 97.25 90 GLU A N 1
ATOM 732 C CA . GLU A 1 90 ? -16.143 1.062 19.850 1.00 97.25 90 GLU A CA 1
ATOM 733 C C . GLU A 1 90 ? -15.837 0.100 18.692 1.00 97.25 90 GLU A C 1
ATOM 735 O O . GLU A 1 90 ? -16.578 0.028 17.711 1.00 97.25 90 GLU A O 1
ATOM 740 N N . LEU A 1 91 ? -14.735 -0.646 18.797 1.00 95.19 91 LEU A N 1
ATOM 741 C CA . LEU A 1 91 ? -14.305 -1.607 17.780 1.00 95.19 91 LEU A CA 1
ATOM 742 C C . LEU A 1 91 ? -14.521 -3.039 18.283 1.00 95.19 91 LEU A C 1
ATOM 744 O O . LEU A 1 91 ? -13.858 -3.465 19.223 1.00 95.19 91 LEU A O 1
ATOM 748 N N . ASP A 1 92 ? -15.400 -3.799 17.626 1.00 96.88 92 ASP A N 1
ATOM 749 C CA . ASP A 1 92 ? -15.611 -5.228 17.927 1.00 96.88 92 ASP A CA 1
ATOM 750 C C . ASP A 1 92 ? -14.613 -6.132 17.184 1.00 96.88 92 ASP A C 1
ATOM 752 O O . ASP A 1 92 ? -14.092 -7.110 17.721 1.00 96.88 92 ASP A O 1
ATOM 756 N N . ARG A 1 93 ? -14.334 -5.824 15.910 1.00 95.56 93 ARG A N 1
ATOM 757 C CA . ARG A 1 93 ? -13.583 -6.730 15.036 1.00 95.56 93 ARG A CA 1
ATOM 758 C C . ARG A 1 93 ? -12.739 -6.003 14.009 1.00 95.56 93 ARG A C 1
ATOM 760 O O . ARG A 1 93 ? -13.245 -5.193 13.240 1.00 95.56 93 ARG A O 1
ATOM 767 N N . LEU A 1 94 ? -11.482 -6.427 13.907 1.00 92.38 94 LEU A N 1
ATOM 768 C CA . LEU A 1 94 ? -10.574 -6.058 12.827 1.00 92.38 94 LEU A CA 1
ATOM 769 C C . LEU A 1 94 ? -10.306 -7.278 11.939 1.00 92.38 94 LEU A C 1
ATOM 771 O O . LEU A 1 94 ? -10.056 -8.378 12.431 1.00 92.38 94 LEU A O 1
ATOM 775 N N . ARG A 1 95 ? -10.391 -7.096 10.618 1.00 93.06 95 ARG A N 1
ATOM 776 C CA . ARG A 1 95 ? -10.069 -8.130 9.625 1.00 93.06 95 ARG A CA 1
ATOM 777 C C . ARG A 1 95 ? -9.015 -7.592 8.672 1.00 93.06 95 ARG A C 1
ATOM 779 O O . ARG A 1 95 ? -9.270 -6.607 7.989 1.00 93.06 95 ARG A O 1
ATOM 786 N N . LEU A 1 96 ? -7.873 -8.269 8.612 1.00 90.62 96 LEU A N 1
ATOM 787 C CA . LEU A 1 96 ? -6.787 -7.969 7.687 1.00 90.62 96 LEU A CA 1
ATOM 788 C C . LEU A 1 96 ? -6.736 -9.056 6.610 1.00 90.62 96 LEU A C 1
ATOM 790 O O . LEU A 1 96 ? -6.707 -10.243 6.936 1.00 90.62 96 LEU A O 1
ATOM 794 N N . TYR A 1 97 ? -6.739 -8.651 5.341 1.00 90.00 97 TYR A N 1
ATOM 795 C CA . TYR A 1 97 ? -6.620 -9.557 4.200 1.00 90.00 97 TYR A CA 1
ATOM 796 C C . TYR A 1 97 ? -5.253 -9.347 3.556 1.00 90.00 97 TYR A C 1
ATOM 798 O O . TYR A 1 97 ? -4.954 -8.257 3.079 1.00 90.00 97 TYR A O 1
ATOM 806 N N . ASN A 1 98 ? -4.425 -10.389 3.561 1.00 88.25 98 ASN A N 1
ATOM 807 C CA . ASN A 1 98 ? -3.1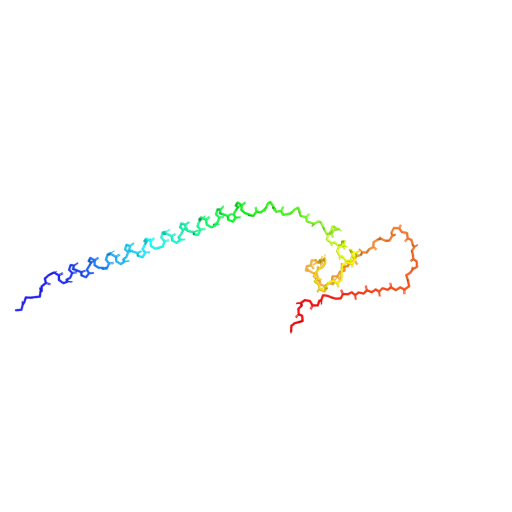28 -10.354 2.897 1.00 88.25 98 ASN A CA 1
ATOM 808 C C . ASN A 1 98 ? -3.293 -10.535 1.384 1.00 88.25 98 ASN A C 1
ATOM 810 O O . ASN A 1 98 ? -4.245 -11.165 0.920 1.00 88.25 98 ASN A O 1
ATOM 814 N N . ARG A 1 99 ? -2.323 -10.020 0.629 1.00 90.12 99 ARG A N 1
ATOM 815 C CA . ARG A 1 99 ? -2.180 -10.282 -0.805 1.00 90.12 99 ARG A CA 1
ATOM 816 C C . ARG A 1 99 ? -1.890 -11.774 -1.041 1.00 90.12 99 ARG A C 1
ATOM 818 O O . ARG A 1 99 ? -1.147 -12.374 -0.265 1.00 90.12 99 ARG A O 1
ATOM 825 N N . THR A 1 100 ? -2.457 -12.373 -2.088 1.00 90.75 100 THR A N 1
ATOM 826 C CA . THR A 1 100 ? -2.330 -13.819 -2.387 1.00 90.75 100 THR A CA 1
ATOM 827 C C . THR A 1 100 ? -1.942 -14.124 -3.836 1.00 90.75 100 THR A C 1
ATOM 829 O O . THR A 1 100 ? -1.818 -15.285 -4.206 1.00 90.75 100 THR A O 1
ATOM 832 N N . ASP A 1 101 ? -1.726 -13.101 -4.657 1.00 85.06 101 ASP A N 1
ATOM 833 C CA . ASP A 1 101 ? -1.316 -13.171 -6.067 1.00 85.06 101 ASP A CA 1
ATOM 834 C C . ASP A 1 101 ? 0.107 -13.726 -6.306 1.00 85.06 101 ASP A C 1
ATOM 836 O O . ASP A 1 101 ? 0.439 -14.065 -7.438 1.00 85.06 101 ASP A O 1
ATOM 840 N N . PHE A 1 102 ? 0.932 -13.876 -5.259 1.00 72.75 102 PHE A N 1
ATOM 841 C CA . PHE A 1 102 ? 2.276 -14.486 -5.335 1.00 72.75 102 PHE A CA 1
ATOM 842 C C . PHE A 1 102 ? 2.312 -15.992 -5.023 1.00 72.75 102 PHE A C 1
ATOM 844 O O . PHE A 1 102 ? 3.383 -16.592 -5.086 1.00 72.75 102 PHE A O 1
ATOM 851 N N . ALA A 1 103 ? 1.182 -16.613 -4.670 1.00 59.28 103 ALA A N 1
ATOM 852 C CA . ALA A 1 103 ? 1.118 -18.047 -4.395 1.00 59.28 103 ALA A CA 1
ATOM 853 C C . ALA A 1 103 ? 0.780 -18.823 -5.681 1.00 59.28 103 ALA A C 1
ATOM 855 O O . ALA A 1 103 ? -0.392 -19.071 -5.968 1.00 59.28 103 ALA A O 1
ATOM 856 N N . ALA A 1 104 ? 1.813 -19.173 -6.451 1.00 53.97 104 ALA A N 1
ATOM 857 C CA . ALA A 1 104 ? 1.770 -20.234 -7.460 1.00 53.97 104 ALA A CA 1
ATOM 858 C C . ALA A 1 104 ? 2.439 -21.499 -6.909 1.00 53.97 104 ALA A C 1
ATOM 860 O O . ALA A 1 104 ? 3.467 -21.353 -6.206 1.00 53.97 104 ALA A O 1
#